Protein AF-A0AAE9Z933-F1 (afdb_monomer_lite)

Structure (mmCIF, N/CA/C/O backbone):
data_AF-A0AAE9Z933-F1
#
_entry.id   AF-A0AAE9Z933-F1
#
loop_
_atom_site.group_PDB
_atom_site.id
_atom_site.type_symbol
_atom_site.label_atom_id
_atom_site.label_alt_id
_atom_site.label_comp_id
_atom_site.label_asym_id
_atom_site.label_entity_id
_atom_site.label_seq_id
_atom_site.pdbx_PDB_ins_code
_atom_site.Cartn_x
_atom_site.Cartn_y
_atom_site.Cartn_z
_atom_site.occupancy
_atom_site.B_iso_or_equiv
_atom_site.auth_seq_id
_atom_site.auth_comp_id
_atom_site.auth_asym_id
_atom_site.auth_atom_id
_atom_site.pdbx_PDB_model_num
ATOM 1 N N . MET A 1 1 ? 47.530 -6.694 -23.175 1.00 42.03 1 MET A N 1
ATOM 2 C CA . MET A 1 1 ? 46.755 -5.453 -22.946 1.00 42.03 1 MET A CA 1
ATOM 3 C C . MET A 1 1 ? 45.291 -5.799 -22.643 1.00 42.03 1 MET A C 1
ATOM 5 O O . MET A 1 1 ? 44.503 -5.837 -23.574 1.00 42.03 1 MET A O 1
ATOM 9 N N . PRO A 1 2 ? 44.887 -6.073 -21.388 1.00 48.81 2 PRO A N 1
ATOM 10 C CA . PRO A 1 2 ? 43.485 -6.302 -21.043 1.00 48.81 2 PRO A CA 1
ATOM 11 C C . PRO A 1 2 ? 42.987 -5.170 -20.131 1.00 48.81 2 PRO A C 1
ATOM 13 O O . PRO A 1 2 ? 42.742 -5.378 -18.951 1.00 48.81 2 PRO A O 1
ATOM 16 N N . LYS A 1 3 ? 42.932 -3.929 -20.632 1.00 51.72 3 LYS A N 1
ATOM 17 C CA . LYS A 1 3 ? 42.481 -2.768 -19.828 1.00 51.72 3 LYS A CA 1
ATOM 18 C C . LYS A 1 3 ? 41.160 -2.161 -20.308 1.00 51.72 3 LYS A C 1
ATOM 20 O O . LYS A 1 3 ? 40.660 -1.238 -19.684 1.00 51.72 3 LYS A O 1
ATOM 25 N N . GLN A 1 4 ? 40.586 -2.696 -21.386 1.00 55.44 4 GLN A N 1
ATOM 26 C CA . GLN A 1 4 ? 39.385 -2.142 -22.023 1.00 55.44 4 GLN A CA 1
ATOM 27 C C . GLN A 1 4 ? 38.096 -2.928 -21.736 1.00 55.44 4 GLN A C 1
ATOM 29 O O . GLN A 1 4 ? 37.019 -2.446 -22.062 1.00 55.44 4 GLN A O 1
ATOM 34 N N . LEU A 1 5 ? 38.168 -4.093 -21.078 1.00 52.47 5 LEU A N 1
ATOM 35 C CA . LEU A 1 5 ? 36.973 -4.909 -20.822 1.00 52.47 5 LEU A CA 1
ATOM 36 C C . LEU A 1 5 ? 36.145 -4.437 -19.609 1.00 52.47 5 LEU A C 1
ATOM 38 O O . LEU A 1 5 ? 34.985 -4.809 -19.476 1.00 52.47 5 LEU A O 1
ATOM 42 N N . LEU A 1 6 ? 36.714 -3.597 -18.735 1.00 54.09 6 LEU A N 1
ATOM 43 C CA . LEU A 1 6 ? 36.041 -3.159 -17.503 1.00 54.09 6 LEU A CA 1
ATOM 44 C C . LEU A 1 6 ? 34.955 -2.089 -17.738 1.00 54.09 6 LEU A C 1
ATOM 46 O O . LEU A 1 6 ? 34.113 -1.865 -16.876 1.00 54.09 6 LEU A O 1
ATOM 50 N N . LEU A 1 7 ? 34.963 -1.427 -18.901 1.00 54.91 7 LEU A N 1
ATOM 51 C CA . LEU A 1 7 ? 34.079 -0.294 -19.210 1.00 54.91 7 LEU A CA 1
ATOM 52 C C . LEU A 1 7 ? 32.668 -0.700 -19.670 1.00 54.91 7 LEU A C 1
ATOM 54 O O . LEU A 1 7 ? 31.778 0.142 -19.701 1.00 54.91 7 LEU A O 1
ATOM 58 N N . LEU A 1 8 ? 32.439 -1.978 -19.986 1.00 55.47 8 LEU A N 1
ATOM 59 C CA . LEU A 1 8 ? 31.162 -2.467 -20.525 1.00 55.47 8 LEU A CA 1
ATOM 60 C C . LEU A 1 8 ? 30.168 -2.974 -19.464 1.00 55.47 8 LEU A C 1
ATOM 62 O O . LEU A 1 8 ? 29.013 -3.220 -19.793 1.00 55.47 8 LEU A O 1
ATOM 66 N N . ILE A 1 9 ? 30.578 -3.101 -18.197 1.00 55.62 9 ILE A N 1
ATOM 67 C CA . ILE A 1 9 ? 29.746 -3.697 -17.129 1.00 55.62 9 ILE A CA 1
ATOM 68 C C . ILE A 1 9 ? 29.019 -2.618 -16.297 1.00 55.62 9 ILE A C 1
ATOM 70 O O . ILE A 1 9 ? 28.029 -2.897 -15.624 1.00 55.62 9 ILE A O 1
ATOM 74 N N . LEU A 1 10 ? 29.451 -1.355 -16.385 1.00 55.03 10 LEU A N 1
ATOM 75 C CA . LEU A 1 10 ? 28.881 -0.254 -15.605 1.00 55.03 10 LEU A CA 1
ATOM 76 C C . LEU A 1 10 ? 27.420 0.127 -15.949 1.00 55.03 10 LEU A C 1
ATOM 78 O O . LEU A 1 10 ? 26.689 0.457 -15.014 1.00 55.03 10 LEU A O 1
ATOM 82 N N . PRO A 1 11 ? 26.930 0.070 -17.210 1.00 55.53 11 PRO A N 1
ATOM 83 C CA . PRO A 1 11 ? 25.563 0.512 -17.490 1.00 55.53 11 PRO A CA 1
ATOM 84 C C . PRO A 1 11 ? 24.495 -0.465 -16.975 1.00 55.53 11 PRO A C 1
ATOM 86 O O . PRO A 1 11 ? 23.394 -0.031 -16.657 1.00 55.53 11 PRO A O 1
ATOM 89 N N . ILE A 1 12 ? 24.802 -1.758 -16.817 1.00 55.91 12 ILE A N 1
ATOM 90 C CA . ILE A 1 12 ? 23.818 -2.781 -16.406 1.00 55.91 12 ILE A CA 1
ATOM 91 C C . ILE A 1 12 ? 23.404 -2.606 -14.932 1.00 55.91 12 ILE A C 1
ATOM 93 O O . ILE A 1 12 ? 22.251 -2.838 -14.571 1.00 55.91 12 ILE A O 1
ATOM 97 N N . LEU A 1 13 ? 24.311 -2.110 -14.086 1.00 54.19 13 LEU A N 1
ATOM 98 C CA . LEU A 1 13 ? 24.025 -1.847 -12.671 1.00 54.19 13 LEU A CA 1
ATOM 99 C C . LEU A 1 13 ? 23.100 -0.635 -12.461 1.00 54.19 13 LEU A C 1
ATOM 101 O O . LEU A 1 13 ? 22.409 -0.572 -11.449 1.00 54.19 13 LEU A O 1
ATOM 105 N N . LEU A 1 14 ? 23.024 0.296 -13.421 1.00 52.25 14 LEU A N 1
ATOM 106 C CA . LEU A 1 14 ? 22.193 1.504 -13.315 1.00 52.25 14 LEU A CA 1
ATOM 107 C C . LEU A 1 14 ? 20.736 1.288 -13.757 1.00 52.25 14 LEU A C 1
ATOM 109 O O . LEU A 1 14 ? 19.854 2.019 -13.310 1.00 52.25 14 LEU A O 1
ATOM 113 N N . PHE A 1 15 ? 20.452 0.269 -14.577 1.00 53.34 15 PHE A N 1
ATOM 114 C CA . PHE A 1 15 ? 19.074 -0.059 -14.979 1.00 53.34 15 PHE A CA 1
ATOM 115 C C . PHE A 1 15 ? 18.257 -0.720 -13.861 1.00 53.34 15 PHE A C 1
ATOM 117 O O . PHE A 1 15 ? 17.031 -0.676 -13.889 1.00 53.34 15 PHE A O 1
ATOM 124 N N . SER A 1 16 ? 18.914 -1.289 -12.845 1.00 50.22 16 SER A N 1
ATOM 125 C CA . SER A 1 16 ? 18.235 -2.065 -11.798 1.00 50.22 16 SER A CA 1
ATOM 126 C C . SER A 1 16 ? 17.501 -1.209 -10.753 1.00 50.22 16 SER A C 1
ATOM 128 O O . SER A 1 16 ? 16.649 -1.733 -10.041 1.00 50.22 16 SER A O 1
ATOM 130 N N . CYS A 1 17 ? 17.772 0.100 -10.677 1.00 57.50 17 CYS A N 1
ATOM 131 C CA . CYS A 1 17 ? 17.083 1.013 -9.752 1.00 57.50 17 CYS A CA 1
ATOM 132 C C . CYS A 1 17 ? 15.742 1.553 -10.279 1.00 57.50 17 CYS A C 1
ATOM 134 O O . CYS A 1 17 ? 15.032 2.226 -9.537 1.00 57.50 17 CYS A O 1
ATOM 136 N N . TYR A 1 18 ? 15.387 1.273 -11.537 1.00 57.66 18 TYR A N 1
ATOM 137 C CA . TYR A 1 18 ? 14.167 1.781 -12.181 1.00 57.66 18 TYR A CA 1
ATOM 138 C C . TYR A 1 18 ? 13.202 0.663 -12.582 1.00 57.66 18 TYR A C 1
ATOM 140 O O . TYR A 1 18 ? 12.426 0.808 -13.524 1.00 57.66 18 TYR A O 1
ATOM 148 N N . ASN A 1 19 ? 13.257 -0.473 -11.887 1.00 61.25 19 ASN A N 1
ATOM 149 C CA . ASN A 1 19 ? 12.330 -1.562 -12.149 1.00 61.25 19 ASN A CA 1
ATOM 150 C C . ASN A 1 19 ? 10.953 -1.232 -11.577 1.00 61.25 19 ASN A C 1
ATOM 152 O O . ASN A 1 19 ? 10.815 -0.962 -10.384 1.00 61.25 19 ASN A O 1
ATOM 156 N N . LYS A 1 20 ? 9.940 -1.314 -12.447 1.00 64.81 20 LYS A N 1
ATOM 157 C CA . LYS A 1 20 ? 8.543 -1.463 -12.044 1.00 64.81 20 LYS A CA 1
ATOM 158 C C . LYS A 1 20 ? 8.470 -2.597 -11.015 1.00 64.81 20 LYS A C 1
ATOM 160 O O . LYS A 1 20 ? 9.044 -3.669 -11.237 1.00 64.81 20 LYS A O 1
ATOM 165 N N . TRP A 1 21 ? 7.809 -2.371 -9.889 1.00 76.50 21 TRP A N 1
ATOM 166 C CA . TRP A 1 21 ? 7.500 -3.376 -8.883 1.00 76.50 21 TRP A CA 1
ATOM 167 C C . TRP A 1 21 ? 6.493 -4.353 -9.497 1.00 76.50 21 TRP A C 1
ATOM 169 O O . TRP A 1 21 ? 5.295 -4.285 -9.272 1.00 76.50 21 TRP A O 1
ATOM 179 N N . GLN A 1 22 ? 6.992 -5.308 -10.286 1.00 70.75 22 GLN A N 1
ATOM 180 C CA . GLN A 1 22 ? 6.177 -6.354 -10.924 1.00 70.75 22 GLN A CA 1
ATOM 181 C C . GLN A 1 22 ? 5.311 -7.135 -9.925 1.00 70.75 22 GLN A C 1
ATOM 183 O O . GLN A 1 22 ? 4.297 -7.717 -10.290 1.00 70.75 22 GLN A O 1
ATOM 188 N N . GLU A 1 23 ? 5.715 -7.148 -8.657 1.00 80.12 23 GLU A N 1
ATOM 189 C CA . GLU A 1 23 ? 5.018 -7.828 -7.574 1.00 80.12 23 GLU A CA 1
ATOM 190 C C . GLU A 1 23 ? 4.029 -6.921 -6.815 1.00 80.12 23 GLU A C 1
ATOM 192 O O . GLU A 1 23 ? 3.396 -7.391 -5.870 1.00 80.12 23 GLU A O 1
ATOM 197 N N . LEU A 1 24 ? 3.872 -5.652 -7.212 1.00 84.69 24 LEU A N 1
ATOM 198 C CA . LEU A 1 24 ? 2.931 -4.689 -6.629 1.00 84.69 24 LEU A CA 1
ATOM 199 C C . LEU A 1 24 ? 1.504 -5.224 -6.674 1.00 84.69 24 LEU A C 1
ATOM 201 O O . LEU A 1 24 ? 0.848 -5.310 -5.639 1.00 84.69 24 LEU A O 1
ATOM 205 N N . ASP A 1 25 ? 1.058 -5.665 -7.850 1.00 83.12 25 ASP A N 1
ATOM 206 C CA . ASP A 1 25 ? -0.287 -6.209 -8.043 1.00 83.12 25 ASP A CA 1
ATOM 207 C C . ASP A 1 25 ? -0.499 -7.484 -7.214 1.00 83.12 25 ASP A C 1
ATOM 209 O O . ASP A 1 25 ? -1.566 -7.701 -6.638 1.00 83.12 25 ASP A O 1
ATOM 213 N N . LEU A 1 26 ? 0.546 -8.309 -7.074 1.00 88.00 26 LEU A N 1
ATOM 214 C CA . LEU A 1 26 ? 0.520 -9.518 -6.244 1.00 88.00 26 LEU A CA 1
ATOM 215 C C . LEU A 1 26 ? 0.496 -9.206 -4.747 1.00 88.00 26 LEU A C 1
ATOM 217 O O . LEU A 1 26 ? -0.026 -9.995 -3.956 1.00 88.00 26 LEU A O 1
ATOM 221 N N . TYR A 1 27 ? 1.126 -8.115 -4.324 1.00 92.00 27 TYR A N 1
ATOM 222 C CA . TYR A 1 27 ? 1.069 -7.640 -2.950 1.00 92.00 27 TYR A CA 1
ATOM 223 C C . TYR A 1 27 ? -0.307 -7.045 -2.647 1.00 92.00 27 TYR A C 1
ATOM 225 O O . TYR A 1 27 ? -0.977 -7.497 -1.714 1.00 92.00 27 TYR A O 1
ATOM 233 N N . ALA A 1 28 ? -0.737 -6.076 -3.455 1.00 91.06 28 ALA A N 1
ATOM 234 C CA . ALA A 1 28 ? -1.964 -5.323 -3.258 1.00 91.06 28 ALA A CA 1
ATOM 235 C C . ALA A 1 28 ? -3.201 -6.224 -3.401 1.00 91.06 28 ALA A C 1
ATOM 237 O O . ALA A 1 28 ? -4.108 -6.158 -2.575 1.00 91.06 28 ALA A O 1
ATOM 238 N N . GLY A 1 29 ? -3.201 -7.150 -4.367 1.00 90.25 29 GLY A N 1
ATOM 239 C CA . GLY A 1 29 ? -4.291 -8.104 -4.593 1.00 90.25 29 GLY A CA 1
ATOM 240 C C . GLY A 1 29 ? -4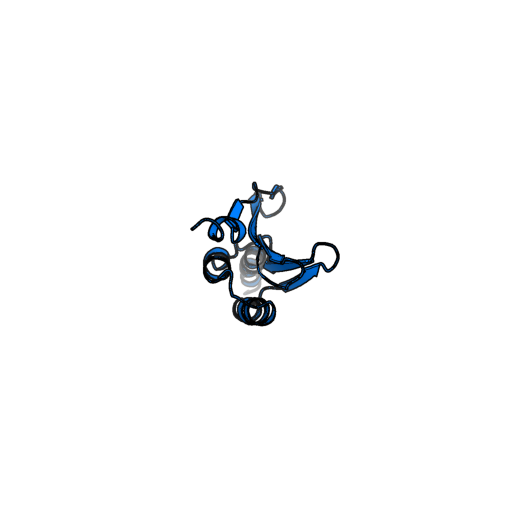.454 -9.168 -3.501 1.00 90.25 29 GLY A C 1
ATOM 241 O O . GLY A 1 29 ? -5.473 -9.851 -3.462 1.00 90.25 29 GLY A O 1
ATOM 242 N N . LYS A 1 30 ? -3.481 -9.316 -2.590 1.00 92.50 30 LYS A N 1
ATOM 243 C CA . LYS A 1 30 ? -3.591 -10.194 -1.408 1.00 92.50 30 LYS A CA 1
ATOM 244 C C . LYS A 1 30 ? -4.196 -9.495 -0.191 1.00 92.50 30 LYS A C 1
ATOM 246 O O . LYS A 1 30 ? -4.361 -10.149 0.838 1.00 92.50 30 LYS A O 1
ATOM 251 N N . ILE A 1 31 ? -4.454 -8.189 -0.264 1.00 94.38 31 ILE A N 1
ATOM 252 C CA . ILE A 1 31 ? -5.037 -7.431 0.843 1.00 94.38 31 ILE A CA 1
ATOM 253 C C . ILE A 1 31 ? -6.542 -7.695 0.886 1.00 94.38 31 ILE A C 1
ATOM 255 O O . ILE A 1 31 ? -7.245 -7.489 -0.100 1.00 94.38 31 ILE A O 1
ATOM 259 N N . SER A 1 32 ? -7.028 -8.143 2.041 1.00 94.00 32 SER A N 1
ATOM 260 C CA . SER A 1 32 ? -8.455 -8.311 2.341 1.00 94.00 32 SER A CA 1
ATOM 261 C C . SER A 1 32 ? -8.940 -7.214 3.287 1.00 94.00 32 SER A C 1
ATOM 263 O O . SER A 1 32 ? -8.161 -6.730 4.099 1.00 94.00 32 SER A O 1
ATOM 265 N N . CYS A 1 33 ? -10.232 -6.873 3.252 1.00 92.62 33 CYS A N 1
ATOM 266 C CA . CYS A 1 33 ? -10.853 -5.904 4.167 1.00 92.62 33 CYS A CA 1
ATOM 267 C C . CYS A 1 33 ? -10.689 -6.254 5.658 1.00 92.62 33 CYS A C 1
ATOM 269 O O . CYS A 1 33 ? -10.728 -5.365 6.511 1.00 92.62 33 CYS A O 1
ATOM 271 N N . ASP A 1 34 ? -10.491 -7.538 5.962 1.00 92.50 34 ASP A N 1
ATOM 272 C CA . ASP A 1 34 ? -10.292 -8.044 7.321 1.00 92.50 34 ASP A CA 1
ATOM 273 C C . ASP A 1 34 ? -8.821 -8.095 7.755 1.00 92.50 34 ASP A C 1
ATOM 275 O O . ASP A 1 34 ? -8.537 -8.400 8.918 1.00 92.50 34 ASP A O 1
ATOM 279 N N . ASP A 1 35 ? -7.880 -7.791 6.853 1.00 94.06 35 ASP A N 1
ATOM 280 C CA . ASP A 1 35 ? -6.458 -7.788 7.181 1.00 94.06 35 ASP A CA 1
ATOM 281 C C . ASP A 1 35 ? -6.158 -6.723 8.245 1.00 94.06 35 ASP A C 1
ATOM 283 O O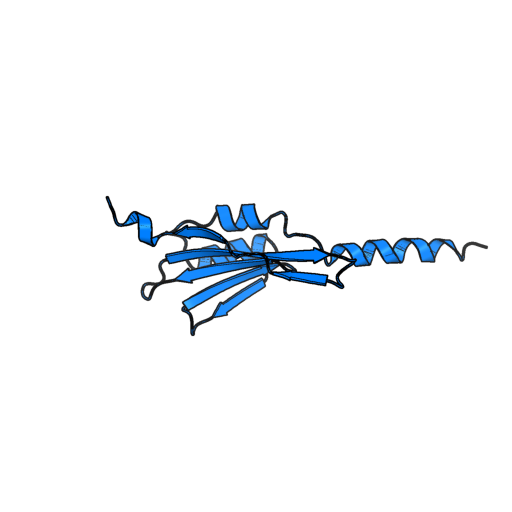 . ASP A 1 35 ? -6.602 -5.574 8.185 1.00 94.06 35 ASP A O 1
ATOM 287 N N . SER A 1 36 ? -5.345 -7.100 9.230 1.00 92.12 36 SER A N 1
ATOM 288 C CA . SER A 1 36 ? -4.843 -6.159 10.228 1.00 92.12 36 SER A CA 1
ATOM 289 C C . SER A 1 36 ? -3.640 -5.379 9.698 1.00 92.12 36 SER A C 1
ATOM 291 O O . SER A 1 36 ? -2.896 -5.858 8.835 1.00 92.12 36 SER A O 1
ATOM 293 N N . LYS A 1 37 ? -3.363 -4.211 10.297 1.00 91.62 37 LYS A N 1
ATOM 294 C CA . LYS A 1 37 ? -2.127 -3.448 10.037 1.00 91.62 37 LYS A CA 1
ATOM 295 C C . LYS A 1 37 ? -0.883 -4.338 10.138 1.00 91.62 37 LYS A C 1
ATOM 297 O O . LYS A 1 37 ? -0.042 -4.331 9.246 1.00 91.62 37 LYS A O 1
ATOM 302 N N . THR A 1 38 ? -0.794 -5.174 11.175 1.00 92.38 38 THR A N 1
ATOM 303 C CA . THR A 1 38 ? 0.326 -6.110 11.385 1.00 92.38 38 THR A CA 1
ATOM 304 C C . THR A 1 38 ? 0.506 -7.085 10.224 1.00 92.38 38 THR A C 1
ATOM 306 O O . THR A 1 38 ? 1.636 -7.352 9.813 1.00 92.38 38 THR A O 1
ATOM 309 N N . MET A 1 39 ? -0.590 -7.604 9.668 1.00 93.62 39 MET A N 1
ATOM 310 C CA . MET A 1 39 ? -0.541 -8.520 8.530 1.00 93.62 39 MET A CA 1
ATOM 311 C C . MET A 1 39 ? -0.034 -7.821 7.265 1.00 93.62 39 MET A C 1
ATOM 313 O O . MET A 1 39 ? 0.814 -8.371 6.562 1.00 93.62 39 MET A O 1
ATOM 317 N N . ILE A 1 40 ? -0.492 -6.592 7.021 1.00 94.12 40 ILE A N 1
ATOM 318 C CA . ILE A 1 40 ? -0.073 -5.751 5.891 1.00 94.12 40 ILE A CA 1
ATOM 319 C C . ILE A 1 40 ? 1.428 -5.463 5.951 1.00 94.12 40 ILE A C 1
ATOM 321 O O . ILE A 1 40 ? 2.120 -5.649 4.951 1.00 94.12 40 ILE A O 1
ATOM 325 N N . ILE A 1 41 ? 1.939 -5.084 7.126 1.00 92.12 41 ILE A N 1
ATOM 326 C CA . ILE A 1 41 ? 3.365 -4.803 7.360 1.00 92.12 41 ILE A CA 1
ATOM 327 C C . ILE A 1 41 ? 4.201 -6.066 7.159 1.00 92.12 41 ILE A C 1
ATOM 329 O O . ILE A 1 41 ? 5.202 -6.058 6.443 1.00 92.12 41 ILE A O 1
ATOM 333 N N . ARG A 1 42 ? 3.778 -7.185 7.760 1.00 94.50 42 ARG A N 1
ATOM 334 C CA . ARG A 1 42 ? 4.479 -8.466 7.624 1.00 94.50 42 ARG A CA 1
ATOM 335 C C . ARG A 1 42 ? 4.557 -8.902 6.163 1.00 94.50 42 ARG A C 1
ATOM 337 O O . ARG A 1 42 ? 5.583 -9.424 5.734 1.00 94.50 42 ARG A O 1
ATOM 344 N N . ARG A 1 43 ? 3.481 -8.689 5.405 1.00 93.75 43 ARG A N 1
ATOM 345 C CA . ARG A 1 43 ? 3.440 -8.982 3.973 1.00 93.75 43 ARG A CA 1
ATOM 346 C C . ARG A 1 43 ? 4.341 -8.021 3.192 1.00 93.75 43 ARG A C 1
ATOM 348 O O . ARG A 1 43 ? 5.077 -8.483 2.336 1.00 93.75 43 ARG A O 1
ATOM 355 N N . ALA A 1 44 ? 4.359 -6.727 3.509 1.00 93.50 44 ALA A N 1
ATOM 356 C CA . ALA A 1 44 ? 5.241 -5.756 2.850 1.00 93.50 44 ALA A CA 1
ATOM 357 C C . ALA A 1 44 ? 6.725 -6.147 2.976 1.00 93.50 44 ALA A C 1
ATOM 359 O O . ALA A 1 44 ? 7.459 -6.140 1.986 1.00 93.50 44 ALA A O 1
ATOM 360 N N . ALA A 1 45 ? 7.135 -6.617 4.159 1.00 92.25 45 ALA A N 1
ATOM 361 C CA . ALA A 1 45 ? 8.495 -7.095 4.399 1.00 92.25 45 ALA A CA 1
ATOM 362 C C . ALA A 1 45 ? 8.900 -8.263 3.478 1.00 92.25 45 ALA A C 1
ATOM 364 O O . ALA A 1 45 ? 10.038 -8.298 3.012 1.00 92.25 45 ALA A O 1
ATOM 365 N N . SER A 1 46 ? 7.987 -9.191 3.145 1.00 91.19 46 SER A N 1
ATOM 366 C CA . SER A 1 46 ? 8.306 -10.292 2.215 1.00 91.19 46 SER A CA 1
ATOM 367 C C . SER A 1 46 ? 8.559 -9.824 0.782 1.00 91.19 46 SER A C 1
ATOM 369 O O . SER A 1 46 ? 9.228 -10.523 0.030 1.00 91.19 46 SER A O 1
ATOM 371 N N . TYR A 1 47 ? 8.055 -8.643 0.420 1.00 89.19 47 TYR A N 1
ATOM 372 C CA . TYR A 1 47 ? 8.301 -8.012 -0.877 1.00 89.19 47 TYR A CA 1
ATOM 373 C C . TYR A 1 47 ? 9.461 -7.010 -0.837 1.00 89.19 47 TYR A C 1
ATOM 375 O O . TYR A 1 47 ? 9.727 -6.372 -1.854 1.00 89.19 47 TYR A O 1
ATOM 383 N N . GLN A 1 48 ? 10.175 -6.875 0.292 1.00 89.75 48 GLN A N 1
ATOM 384 C CA . GLN A 1 48 ? 11.230 -5.866 0.482 1.00 89.75 48 GLN A CA 1
ATOM 385 C C . GLN A 1 48 ? 10.719 -4.447 0.171 1.00 89.75 48 GLN A C 1
ATOM 387 O O . GLN A 1 48 ? 11.391 -3.674 -0.510 1.00 89.75 48 GLN A O 1
ATOM 392 N N . ALA A 1 49 ? 9.484 -4.158 0.587 1.00 91.31 49 ALA A N 1
ATOM 393 C CA . ALA A 1 49 ? 8.853 -2.855 0.432 1.00 91.31 49 ALA A CA 1
ATOM 394 C C . ALA A 1 49 ? 9.005 -2.033 1.718 1.00 91.31 49 ALA A C 1
ATOM 396 O O . ALA A 1 49 ? 8.967 -2.579 2.826 1.00 91.31 49 ALA A O 1
ATOM 397 N N . ASP A 1 50 ? 9.142 -0.724 1.556 1.00 92.94 50 ASP A N 1
ATOM 398 C CA . ASP A 1 50 ? 9.158 0.240 2.645 1.00 92.94 50 ASP A CA 1
ATOM 399 C C . ASP A 1 50 ? 7.736 0.470 3.159 1.00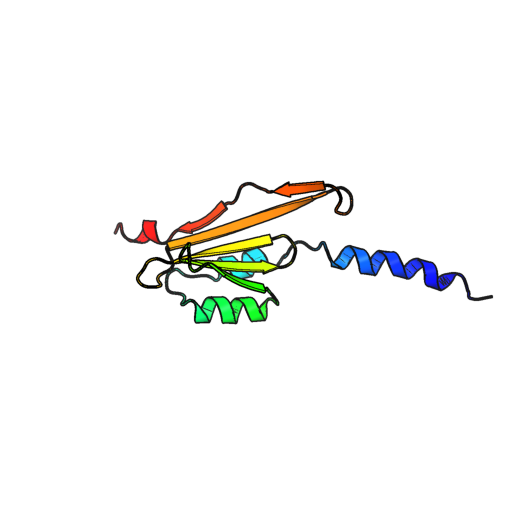 92.94 50 ASP A C 1
ATOM 401 O O . ASP A 1 50 ? 6.767 0.405 2.401 1.00 92.94 50 ASP A O 1
ATOM 405 N N . VAL A 1 51 ? 7.603 0.736 4.460 1.00 94.81 51 VAL A N 1
ATOM 406 C CA . VAL A 1 51 ? 6.308 0.977 5.105 1.00 94.81 51 VAL A CA 1
ATOM 407 C C . VAL A 1 51 ? 6.355 2.283 5.885 1.00 94.81 51 VAL A C 1
ATOM 409 O O . VAL A 1 51 ? 7.220 2.470 6.740 1.00 94.81 51 VAL A O 1
ATOM 412 N N . LEU A 1 52 ? 5.388 3.160 5.629 1.00 94.94 52 LEU A N 1
ATOM 413 C CA . LEU A 1 52 ? 5.190 4.421 6.334 1.00 94.94 52 LEU A CA 1
ATOM 414 C C . LEU A 1 52 ? 3.776 4.473 6.918 1.00 94.94 52 LEU A C 1
ATOM 416 O O . LEU A 1 52 ? 2.799 4.172 6.233 1.00 94.94 52 LEU A O 1
ATOM 420 N N . PHE A 1 53 ? 3.671 4.892 8.175 1.00 92.44 53 PHE A N 1
ATOM 421 C CA . PHE A 1 53 ? 2.395 5.208 8.807 1.00 92.44 53 PHE A CA 1
ATOM 422 C C . PHE A 1 53 ? 2.159 6.705 8.728 1.00 92.44 53 PHE A C 1
ATOM 424 O O . PHE A 1 53 ? 3.015 7.495 9.125 1.00 92.44 53 PHE A O 1
ATOM 431 N N . ASP A 1 54 ? 0.992 7.080 8.227 1.00 88.75 54 ASP A N 1
ATOM 432 C CA . ASP A 1 54 ? 0.504 8.445 8.291 1.00 88.75 54 ASP A CA 1
ATOM 433 C C . ASP A 1 54 ? -0.650 8.496 9.293 1.00 88.75 54 ASP A C 1
ATOM 435 O O . ASP A 1 54 ? -1.808 8.216 8.969 1.00 88.75 54 ASP A O 1
ATOM 439 N N . ASP A 1 55 ? -0.306 8.837 10.534 1.00 83.94 55 ASP A N 1
ATOM 440 C CA . ASP A 1 55 ? -1.259 8.950 11.639 1.00 83.94 55 ASP A CA 1
ATOM 441 C C . ASP A 1 55 ? -2.272 10.085 11.424 1.00 83.94 55 ASP A C 1
ATOM 443 O O . ASP A 1 55 ? -3.379 10.027 11.962 1.00 83.94 55 ASP A O 1
ATOM 447 N N . ALA A 1 56 ? -1.934 11.102 10.620 1.00 84.19 56 ALA A N 1
ATOM 448 C CA . ALA A 1 56 ? -2.835 12.217 10.341 1.00 84.19 56 ALA A CA 1
ATOM 449 C C . ALA A 1 56 ? -3.988 11.791 9.425 1.00 84.19 56 ALA A C 1
ATOM 451 O O . ALA A 1 56 ? -5.124 12.235 9.608 1.00 84.19 56 ALA A O 1
ATOM 452 N N . THR A 1 57 ? -3.709 10.917 8.455 1.00 84.12 57 THR A N 1
ATOM 453 C CA . THR A 1 57 ? -4.722 10.377 7.534 1.00 84.12 57 THR A CA 1
ATOM 454 C C . THR A 1 57 ? -5.241 8.998 7.939 1.00 84.12 57 THR A C 1
ATOM 456 O O . THR A 1 57 ? -6.203 8.513 7.344 1.00 84.12 57 THR A O 1
ATOM 459 N N . GLY A 1 58 ? -4.641 8.364 8.951 1.00 88.50 58 GLY A N 1
ATOM 460 C CA . GLY A 1 58 ? -4.975 7.004 9.367 1.00 88.50 58 GLY A CA 1
ATOM 461 C C . GLY A 1 58 ? -4.657 5.976 8.282 1.00 88.50 58 GLY A C 1
ATOM 462 O O . GLY A 1 58 ? -5.428 5.036 8.079 1.00 88.50 58 GLY A O 1
ATOM 463 N N . SER A 1 59 ? -3.558 6.165 7.549 1.00 93.88 59 SER A N 1
ATOM 464 C CA . SER A 1 59 ? -3.186 5.313 6.419 1.00 93.88 59 SER A CA 1
ATOM 465 C C . SER A 1 59 ? -1.829 4.636 6.599 1.00 93.88 59 SER A C 1
ATOM 467 O O . SER A 1 59 ? -0.949 5.106 7.320 1.00 93.88 59 SER A O 1
ATOM 469 N N . VAL A 1 60 ? -1.676 3.488 5.943 1.00 95.56 60 VAL A N 1
ATOM 470 C CA . VAL A 1 60 ? -0.403 2.788 5.773 1.00 95.56 60 VAL A CA 1
ATOM 471 C C . VAL A 1 60 ? -0.016 2.907 4.312 1.00 95.56 60 VAL A C 1
ATOM 473 O O . VAL A 1 60 ? -0.773 2.498 3.432 1.00 95.56 60 VAL A O 1
ATOM 476 N N . GLN A 1 61 ? 1.165 3.449 4.059 1.00 95.06 61 GLN A N 1
ATOM 477 C CA . GLN A 1 61 ? 1.754 3.511 2.732 1.00 95.06 61 GLN A CA 1
ATOM 478 C C . GLN A 1 61 ? 2.816 2.427 2.626 1.00 95.06 61 GLN A C 1
ATOM 480 O O . GLN A 1 61 ? 3.681 2.317 3.493 1.00 95.06 61 GLN A O 1
ATOM 485 N N . VAL A 1 62 ? 2.735 1.624 1.574 1.00 95.06 62 VAL A N 1
ATOM 486 C CA . VAL A 1 62 ? 3.714 0.588 1.261 1.00 95.06 62 VAL A CA 1
ATOM 487 C C . VAL A 1 62 ? 4.292 0.876 -0.106 1.00 95.06 62 VAL A C 1
ATOM 489 O O . VAL A 1 62 ? 3.563 0.848 -1.095 1.00 95.06 62 VAL A O 1
ATOM 492 N N . SER A 1 63 ? 5.582 1.176 -0.167 1.00 91.81 63 SER A N 1
ATOM 493 C CA . SER A 1 63 ? 6.243 1.625 -1.389 1.00 91.81 63 SER A CA 1
ATOM 494 C C . SER A 1 63 ? 7.447 0.765 -1.740 1.00 91.81 63 SER A C 1
ATOM 496 O O . SER A 1 63 ? 8.134 0.218 -0.879 1.00 91.81 63 SER A O 1
ATOM 498 N N . LYS A 1 64 ? 7.716 0.637 -3.038 1.00 88.44 64 LYS A N 1
ATOM 499 C CA . LYS A 1 64 ? 8.942 0.022 -3.550 1.00 88.44 64 LYS A CA 1
ATOM 500 C C . LYS A 1 64 ? 9.324 0.702 -4.854 1.00 88.44 64 LYS A C 1
ATOM 502 O O . LYS A 1 64 ? 8.575 0.678 -5.828 1.00 88.44 64 LYS A O 1
ATOM 507 N N . GLY A 1 65 ? 10.498 1.329 -4.874 1.00 83.31 65 GLY A N 1
ATOM 508 C CA . GLY A 1 65 ? 10.927 2.126 -6.020 1.00 83.31 65 GLY A CA 1
ATOM 509 C C . GLY A 1 65 ? 10.025 3.345 -6.226 1.00 83.31 65 GLY A C 1
ATOM 510 O O . GLY A 1 65 ? 10.031 4.262 -5.410 1.00 83.31 65 GLY A O 1
ATOM 511 N N . VAL A 1 66 ? 9.281 3.371 -7.333 1.00 81.88 66 VAL A N 1
ATOM 512 C CA . VAL A 1 66 ? 8.439 4.515 -7.739 1.00 81.88 66 VAL A CA 1
ATOM 513 C C . VAL A 1 66 ? 6.939 4.267 -7.565 1.00 81.88 66 VAL A C 1
ATOM 515 O O . VAL A 1 66 ? 6.135 5.119 -7.936 1.00 81.88 66 VAL A O 1
ATOM 518 N N . GLU A 1 67 ? 6.559 3.113 -7.024 1.00 87.25 67 GLU A N 1
ATOM 519 C CA . GLU A 1 67 ? 5.164 2.703 -6.872 1.00 87.25 67 GLU A CA 1
ATOM 520 C C . GLU A 1 67 ? 4.792 2.578 -5.396 1.00 87.25 67 GLU A C 1
ATOM 522 O O . GLU A 1 67 ? 5.611 2.165 -4.567 1.00 87.25 67 GLU A O 1
ATOM 527 N N . THR A 1 68 ? 3.543 2.926 -5.081 1.00 92.12 6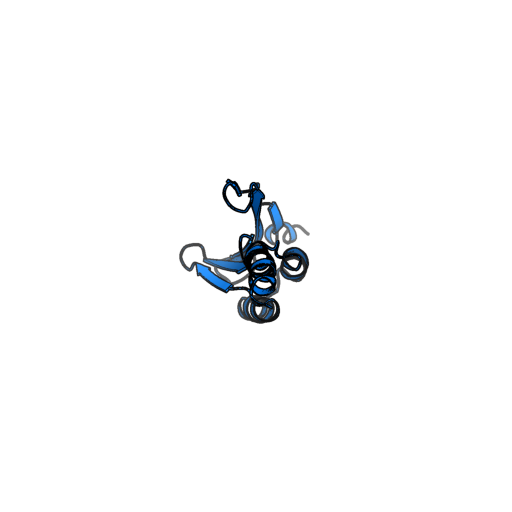8 THR A N 1
ATOM 528 C CA . THR A 1 68 ? 3.036 2.988 -3.707 1.00 92.12 68 THR A CA 1
ATOM 529 C C . THR A 1 68 ? 1.618 2.435 -3.621 1.00 92.12 68 THR A C 1
ATOM 531 O O . THR A 1 68 ? 0.727 2.849 -4.359 1.00 92.12 68 THR A O 1
ATOM 534 N N . VAL A 1 69 ? 1.377 1.552 -2.657 1.00 94.75 69 VAL A N 1
ATOM 535 C CA . VAL A 1 69 ? 0.041 1.158 -2.200 1.00 94.75 69 VAL A CA 1
ATOM 536 C C . VAL A 1 69 ? -0.314 1.977 -0.974 1.00 94.75 69 VAL A C 1
ATOM 538 O O . VAL A 1 69 ? 0.434 1.996 -0.001 1.00 94.75 69 VAL A O 1
ATOM 541 N N . VAL A 1 70 ? -1.476 2.616 -0.987 1.00 95.19 70 VAL A N 1
ATOM 542 C CA . VAL A 1 70 ? -2.026 3.320 0.172 1.00 95.19 70 VAL A CA 1
ATOM 543 C C . VAL A 1 70 ? -3.224 2.539 0.689 1.00 95.19 70 VAL A C 1
ATOM 545 O O . VAL A 1 70 ? -4.235 2.403 -0.005 1.00 95.19 70 VAL A O 1
ATOM 548 N N . ILE A 1 71 ? -3.109 2.037 1.915 1.00 95.94 71 ILE A N 1
ATOM 549 C CA . ILE A 1 71 ? -4.185 1.380 2.651 1.00 95.94 71 ILE A CA 1
ATOM 550 C C . ILE A 1 71 ? -4.752 2.368 3.665 1.00 95.94 71 ILE A C 1
ATOM 552 O O . ILE A 1 71 ? -4.042 2.829 4.556 1.00 95.94 71 ILE A O 1
ATOM 556 N N . GLN A 1 72 ? -6.034 2.683 3.547 1.00 95.06 72 GLN A N 1
ATOM 557 C CA . GLN A 1 72 ? -6.743 3.566 4.468 1.00 95.06 72 GLN A CA 1
ATOM 558 C C . GLN A 1 72 ? -7.479 2.753 5.524 1.00 95.06 72 GLN A C 1
ATOM 560 O O . GLN A 1 72 ? -8.079 1.722 5.209 1.00 95.06 72 GLN A O 1
ATOM 565 N N . PHE A 1 73 ? -7.461 3.241 6.761 1.00 93.19 73 PHE A N 1
ATOM 566 C CA . PHE A 1 73 ? -8.166 2.635 7.882 1.00 93.19 73 PHE A CA 1
ATOM 567 C C . PHE A 1 73 ? -9.200 3.603 8.450 1.00 93.19 73 PHE A C 1
ATOM 569 O O . PHE A 1 73 ? -9.023 4.821 8.440 1.00 93.19 73 PHE A O 1
ATOM 576 N N . ASN A 1 74 ? -10.290 3.058 8.982 1.00 91.44 74 ASN A N 1
ATOM 577 C CA . ASN A 1 74 ? -11.212 3.821 9.811 1.00 91.44 74 ASN A CA 1
ATOM 578 C C . ASN A 1 74 ? -10.708 3.916 11.263 1.00 91.44 74 ASN A C 1
ATOM 580 O O . ASN A 1 74 ? -9.674 3.367 11.638 1.00 91.44 74 ASN A O 1
ATOM 584 N N . LYS A 1 75 ? -11.494 4.585 12.114 1.00 89.19 75 LYS A N 1
ATOM 585 C CA . LYS A 1 75 ? -11.187 4.766 13.543 1.00 89.19 75 LYS A CA 1
ATOM 586 C C . LYS A 1 75 ? -11.187 3.465 14.359 1.00 89.19 75 LYS A C 1
ATOM 588 O O . LYS A 1 75 ? -10.746 3.479 15.500 1.00 89.19 75 LYS A O 1
ATOM 593 N N . GLN A 1 76 ? -11.715 2.372 13.810 1.00 90.44 76 GLN A N 1
ATOM 594 C CA . GLN A 1 76 ? -11.730 1.037 14.413 1.00 90.44 76 GLN A CA 1
ATOM 595 C C . GLN A 1 76 ? -10.624 0.134 13.840 1.00 90.44 76 GLN A C 1
ATOM 597 O O . GLN A 1 76 ? -10.705 -1.086 13.975 1.00 90.44 76 GLN A O 1
ATOM 602 N N . ASP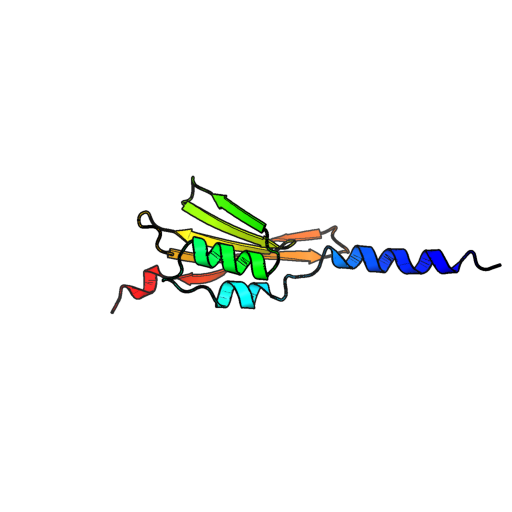 A 1 77 ? -9.624 0.714 13.167 1.00 89.44 77 ASP A N 1
ATOM 603 C CA . ASP A 1 77 ? -8.522 0.003 12.513 1.00 89.44 77 ASP A CA 1
ATOM 604 C C . ASP A 1 77 ? -8.970 -1.032 11.466 1.00 89.44 77 ASP A C 1
ATOM 606 O O . ASP A 1 77 ? -8.274 -2.014 11.199 1.00 89.44 77 ASP A O 1
ATOM 610 N N . LYS A 1 78 ? -10.124 -0.806 10.830 1.00 91.81 78 LYS A N 1
ATOM 611 C CA . LYS A 1 78 ? -10.593 -1.596 9.686 1.00 91.81 78 LYS A CA 1
ATOM 612 C C . LYS A 1 78 ? -10.236 -0.912 8.382 1.00 91.81 78 LYS A C 1
ATOM 614 O O . LYS A 1 78 ? -10.384 0.304 8.270 1.00 91.81 78 LYS A O 1
ATOM 619 N N . ILE A 1 79 ? -9.811 -1.700 7.399 1.00 93.88 79 ILE A N 1
ATOM 620 C CA . ILE A 1 79 ? -9.493 -1.188 6.070 1.00 93.88 79 ILE A CA 1
ATOM 621 C C . ILE A 1 79 ? -10.766 -0.641 5.432 1.00 93.88 79 ILE A C 1
ATOM 623 O O . ILE A 1 79 ? -11.796 -1.310 5.393 1.00 93.88 79 ILE A O 1
ATOM 627 N N . THR A 1 80 ? -10.687 0.577 4.917 1.00 93.88 80 THR A N 1
ATOM 628 C CA . THR A 1 80 ? -11.761 1.217 4.154 1.00 93.88 80 THR A CA 1
ATOM 629 C C . THR A 1 80 ? -11.482 1.150 2.662 1.00 93.88 80 THR A C 1
ATOM 631 O O . THR A 1 80 ? -12.396 0.903 1.873 1.00 93.88 80 THR A O 1
ATOM 634 N N . GLN A 1 81 ? -10.220 1.333 2.276 1.00 94.56 81 GLN A N 1
ATOM 635 C CA . GLN A 1 81 ? -9.808 1.424 0.884 1.00 94.56 81 GLN A CA 1
ATOM 636 C C . GLN A 1 81 ? -8.351 0.995 0.700 1.00 94.56 81 GLN A C 1
ATOM 638 O O . GLN A 1 81 ? -7.498 1.274 1.542 1.00 94.56 81 GLN A O 1
ATOM 643 N N . VAL A 1 82 ? -8.060 0.381 -0.445 1.00 95.00 82 VAL A N 1
ATOM 644 C CA . VAL A 1 82 ? -6.704 0.132 -0.944 1.00 95.00 82 VAL A CA 1
ATOM 645 C C . VAL A 1 82 ? -6.580 0.808 -2.301 1.00 95.00 82 VAL A C 1
ATOM 647 O O . VAL A 1 82 ? -7.358 0.523 -3.213 1.00 95.00 82 VAL A O 1
ATOM 650 N N . SER A 1 83 ? -5.617 1.716 -2.430 1.00 94.12 83 SER A N 1
ATOM 651 C CA . SER A 1 83 ? -5.353 2.458 -3.668 1.00 94.12 83 SER A CA 1
ATOM 652 C C . SER A 1 83 ? -3.925 2.228 -4.123 1.00 94.12 83 SER A C 1
ATOM 654 O O . SER A 1 83 ? -3.022 2.152 -3.291 1.00 94.12 83 SER A O 1
ATOM 656 N N . VAL A 1 84 ? -3.719 2.158 -5.430 1.00 92.75 84 VAL A N 1
ATOM 657 C CA . VAL A 1 84 ? -2.400 1.970 -6.029 1.00 92.75 84 VAL A CA 1
ATOM 658 C C . VAL A 1 84 ? -2.013 3.230 -6.794 1.00 92.75 84 VAL A C 1
ATOM 660 O O . VAL A 1 84 ? -2.806 3.792 -7.553 1.00 92.75 84 VAL A O 1
ATOM 663 N N . PHE A 1 85 ? -0.790 3.685 -6.550 1.00 90.38 85 PHE A N 1
ATOM 664 C CA . PHE A 1 85 ? -0.168 4.839 -7.175 1.00 90.38 85 PHE A CA 1
ATOM 665 C C . PHE A 1 85 ? 1.029 4.353 -7.979 1.00 90.38 85 PHE A C 1
ATOM 667 O O . PHE A 1 85 ? 2.014 3.872 -7.416 1.00 90.38 85 PHE A O 1
ATOM 674 N N . GLU A 1 86 ? 0.941 4.510 -9.294 1.00 87.69 86 GLU A N 1
ATOM 675 C CA . GLU A 1 86 ? 2.019 4.178 -10.216 1.00 87.69 86 GLU A CA 1
ATOM 676 C C . GLU A 1 86 ? 2.633 5.454 -10.793 1.00 87.69 86 GLU A C 1
ATOM 678 O O . GLU A 1 86 ? 1.948 6.451 -11.052 1.00 87.69 86 GLU A O 1
ATOM 683 N N . ILE A 1 87 ? 3.943 5.421 -11.011 1.00 82.62 87 ILE A N 1
ATOM 684 C CA . ILE A 1 87 ? 4.669 6.472 -11.716 1.00 82.62 87 ILE A CA 1
ATOM 685 C C . ILE A 1 87 ? 5.294 5.847 -12.954 1.00 82.62 87 ILE A C 1
ATOM 687 O O . ILE A 1 87 ? 6.097 4.920 -12.870 1.00 82.62 87 ILE A O 1
ATOM 691 N N . GLU A 1 88 ? 4.956 6.396 -14.113 1.00 82.06 88 GLU A N 1
ATOM 692 C CA . GLU A 1 88 ? 5.609 6.061 -15.365 1.00 82.06 88 GLU A CA 1
ATOM 693 C C . GLU A 1 88 ? 6.919 6.848 -15.475 1.00 82.06 88 GLU A C 1
ATOM 695 O O . GLU A 1 88 ? 6.944 8.082 -15.398 1.00 82.06 88 GLU A O 1
ATOM 700 N N . VAL A 1 89 ? 8.023 6.126 -15.651 1.00 74.94 89 VAL A N 1
ATOM 701 C CA . VAL A 1 89 ? 9.357 6.701 -15.819 1.00 74.94 89 VAL A CA 1
ATOM 702 C C . VAL A 1 89 ? 9.790 6.525 -17.272 1.00 74.94 89 VAL A C 1
ATOM 704 O O . VAL A 1 89 ? 9.906 5.407 -17.763 1.00 74.94 89 VAL A O 1
ATOM 707 N N . THR A 1 90 ? 10.051 7.631 -17.965 1.00 77.31 90 THR A N 1
ATOM 708 C CA . THR A 1 90 ? 10.505 7.657 -19.364 1.00 77.31 90 THR A CA 1
ATOM 709 C C . THR A 1 90 ? 11.856 8.370 -19.488 1.00 77.31 90 THR A C 1
ATOM 711 O O . THR A 1 90 ? 12.348 8.973 -18.530 1.00 77.31 90 THR A O 1
ATOM 714 N N . PHE A 1 91 ? 12.503 8.260 -20.658 1.00 80.69 91 PHE A N 1
ATOM 715 C CA . PHE A 1 91 ? 13.810 8.880 -20.946 1.00 80.69 91 PHE A CA 1
ATOM 716 C C . PHE A 1 91 ? 14.885 8.593 -19.881 1.00 80.69 91 PHE A C 1
ATOM 718 O O . PHE A 1 91 ? 15.455 9.512 -19.296 1.00 80.69 91 PHE A O 1
ATOM 725 N N . PHE A 1 92 ? 15.158 7.314 -19.600 1.00 69.62 92 PHE A N 1
ATOM 726 C CA . PHE A 1 92 ? 16.206 6.899 -18.651 1.00 69.62 92 PHE A CA 1
ATOM 727 C C . PHE A 1 92 ? 16.096 7.534 -17.246 1.00 69.62 92 PHE A C 1
ATOM 729 O O . PHE A 1 92 ? 17.109 7.761 -16.589 1.00 69.62 92 PHE A O 1
ATOM 736 N N . GLY A 1 93 ? 14.883 7.840 -16.773 1.00 69.94 93 GLY A N 1
ATOM 737 C CA . GLY A 1 93 ? 14.684 8.422 -15.439 1.00 69.94 93 GLY A CA 1
ATOM 738 C C . GLY A 1 93 ? 14.490 9.934 -15.409 1.00 69.94 93 GLY A C 1
ATOM 739 O O . GLY A 1 93 ? 14.122 10.462 -14.358 1.00 69.94 93 GLY A O 1
ATOM 740 N N . LEU A 1 94 ? 14.703 10.624 -16.535 1.00 77.25 94 LEU A N 1
ATOM 741 C CA . LEU A 1 94 ? 14.611 12.086 -16.622 1.00 77.25 94 LEU A CA 1
ATOM 742 C C . LEU A 1 94 ? 13.171 12.591 -16.566 1.00 77.25 94 LEU A C 1
ATOM 744 O O . LEU A 1 94 ? 12.912 13.669 -16.035 1.00 77.25 94 LEU A O 1
ATOM 748 N N . HIS A 1 95 ? 12.233 11.811 -17.097 1.00 78.62 95 HIS A N 1
ATOM 749 C CA . HIS A 1 95 ? 10.828 12.175 -17.130 1.00 78.62 95 HIS A CA 1
ATOM 750 C C . HIS A 1 95 ? 10.026 11.228 -16.246 1.00 78.62 95 HIS A C 1
ATOM 752 O O . HIS A 1 95 ? 10.076 10.010 -16.402 1.00 78.62 95 HIS A O 1
ATOM 758 N N . ARG A 1 96 ? 9.279 11.806 -15.305 1.00 79.75 96 ARG A N 1
ATOM 759 C CA . ARG A 1 96 ? 8.391 11.082 -14.395 1.00 79.75 96 ARG A CA 1
ATOM 760 C C . ARG A 1 96 ? 6.980 11.607 -14.569 1.0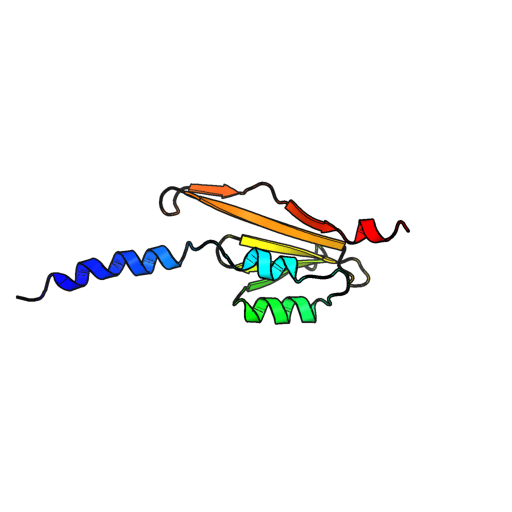0 79.75 96 ARG A C 1
ATOM 762 O O . ARG A 1 96 ? 6.761 12.816 -14.500 1.00 79.75 96 ARG A O 1
ATOM 769 N N . ARG A 1 97 ? 6.032 10.704 -14.780 1.00 83.50 97 ARG A N 1
ATOM 770 C CA . ARG A 1 97 ? 4.612 11.017 -14.886 1.00 83.50 97 ARG A CA 1
ATOM 771 C C . ARG A 1 97 ? 3.859 10.211 -13.844 1.00 83.50 97 ARG A C 1
ATOM 773 O O . ARG A 1 97 ? 3.848 8.988 -13.895 1.00 83.50 97 ARG A O 1
ATOM 780 N N . GLN A 1 98 ? 3.211 10.903 -12.915 1.00 82.44 98 GLN A N 1
ATOM 781 C CA . GLN A 1 98 ? 2.277 10.255 -12.006 1.00 82.44 98 GLN A CA 1
ATOM 782 C C . GLN A 1 98 ? 1.058 9.790 -12.806 1.00 82.44 98 GLN A C 1
ATOM 784 O O . GLN A 1 98 ? 0.424 10.589 -13.504 1.00 82.44 98 GLN A O 1
ATOM 789 N N . LEU A 1 99 ? 0.763 8.495 -12.739 1.00 84.38 99 LEU A N 1
ATOM 790 C CA . LEU A 1 99 ? -0.448 7.939 -13.321 1.00 84.38 99 LEU A CA 1
ATOM 791 C C . LEU A 1 99 ? -1.634 8.224 -12.401 1.00 84.38 99 LEU A C 1
ATOM 793 O O . LEU A 1 99 ? -1.479 8.491 -11.206 1.00 84.38 99 LEU A O 1
ATOM 797 N N . THR A 1 100 ? -2.836 8.203 -12.973 1.00 86.25 100 THR A N 1
ATOM 798 C CA . THR A 1 100 ? -4.058 8.348 -12.185 1.00 86.25 100 THR A CA 1
ATOM 799 C C . THR A 1 100 ? -4.128 7.195 -11.182 1.00 86.25 100 THR A C 1
ATOM 801 O O . THR A 1 100 ? -4.095 6.040 -11.609 1.00 86.25 100 THR A O 1
ATOM 804 N N . PRO A 1 101 ? -4.222 7.481 -9.872 1.00 87.69 101 PRO A N 1
ATOM 805 C CA . PRO A 1 101 ? -4.368 6.435 -8.875 1.00 87.69 101 PRO A CA 1
ATOM 806 C C . PRO A 1 101 ? -5.658 5.664 -9.128 1.00 87.69 101 PRO A C 1
ATOM 808 O O . PRO A 1 101 ? -6.680 6.264 -9.472 1.00 87.69 101 PRO A O 1
ATOM 811 N N . TYR A 1 102 ? -5.631 4.355 -8.916 1.00 90.38 102 TYR A N 1
ATOM 812 C CA . TYR A 1 102 ? -6.830 3.531 -9.006 1.00 90.38 102 TYR A CA 1
ATOM 813 C C . TYR A 1 102 ? -7.115 2.837 -7.679 1.00 90.38 102 TYR A C 1
ATOM 815 O O . TYR A 1 102 ? -6.220 2.551 -6.880 1.00 90.38 102 TYR A O 1
ATOM 823 N N . ILE A 1 103 ? -8.400 2.599 -7.433 1.00 91.94 103 ILE A N 1
ATOM 824 C CA . ILE A 1 103 ? -8.876 1.902 -6.241 1.00 91.94 103 ILE A CA 1
ATOM 825 C C . ILE A 1 103 ? -8.895 0.415 -6.566 1.00 91.94 103 ILE A C 1
ATOM 827 O O . ILE A 1 103 ? -9.657 -0.017 -7.428 1.00 91.94 103 ILE A O 1
ATOM 831 N N . LEU A 1 104 ? -8.062 -0.358 -5.874 1.00 91.44 104 LEU A N 1
ATOM 832 C CA . LEU A 1 104 ? -8.013 -1.808 -6.033 1.00 91.44 104 LEU A CA 1
ATOM 833 C C . LEU A 1 104 ? -9.091 -2.497 -5.190 1.00 91.44 104 LEU A C 1
ATOM 835 O O . LEU A 1 104 ? -9.712 -3.459 -5.633 1.00 91.44 104 LEU A O 1
ATOM 839 N N . LEU A 1 105 ? -9.321 -1.993 -3.976 1.00 91.50 105 LEU A N 1
ATOM 840 C CA . LEU A 1 105 ? -10.296 -2.543 -3.042 1.00 91.50 105 LEU A CA 1
ATOM 841 C C . LEU A 1 105 ? -11.044 -1.413 -2.338 1.00 91.50 105 LEU A C 1
ATOM 843 O O . LEU A 1 105 ? -10.434 -0.467 -1.839 1.00 91.50 105 LEU A O 1
ATOM 847 N N . ASN A 1 106 ? -12.367 -1.541 -2.266 1.00 93.00 106 ASN A N 1
ATOM 848 C CA . ASN A 1 106 ? -13.234 -0.652 -1.503 1.00 93.00 106 ASN A CA 1
ATOM 849 C C . ASN A 1 106 ? -14.096 -1.480 -0.542 1.00 93.00 106 ASN A C 1
ATOM 851 O O . ASN A 1 106 ? -15.022 -2.174 -0.958 1.00 93.00 106 ASN A O 1
ATOM 855 N N . CYS A 1 107 ? -13.794 -1.376 0.748 1.00 88.81 107 CYS A N 1
ATOM 856 C CA . CYS A 1 107 ? -14.439 -2.130 1.822 1.00 88.81 107 CYS A CA 1
ATOM 857 C C . CYS A 1 107 ? -15.675 -1.421 2.391 1.00 88.81 107 CYS A C 1
ATOM 859 O O . CYS A 1 107 ? -16.395 -1.982 3.212 1.00 88.81 107 CYS A O 1
ATOM 861 N N . HIS A 1 108 ? -15.955 -0.185 1.965 1.00 75.25 108 HIS A N 1
ATOM 862 C CA . HIS A 1 108 ? -17.202 0.495 2.314 1.00 75.25 108 HIS A CA 1
ATOM 863 C C . HIS A 1 108 ? -18.402 -0.045 1.527 1.00 75.25 108 HIS A C 1
ATOM 865 O O . HIS A 1 108 ? -19.530 0.011 2.018 1.00 75.25 108 HIS A O 1
ATOM 871 N N . ALA A 1 109 ? -18.178 -0.570 0.319 1.00 59.22 109 ALA A N 1
ATOM 872 C CA . ALA A 1 109 ? -19.245 -1.055 -0.556 1.00 59.22 109 ALA A CA 1
ATOM 873 C C . ALA A 1 109 ? -19.885 -2.378 -0.086 1.00 59.22 109 ALA A C 1
ATOM 875 O O . ALA A 1 109 ? -21.003 -2.684 -0.491 1.00 59.22 109 ALA A O 1
ATOM 876 N N . THR A 1 110 ? -19.224 -3.138 0.791 1.00 52.59 110 THR A N 1
ATOM 877 C CA . THR A 1 110 ? -19.675 -4.455 1.275 1.00 52.59 110 THR A CA 1
ATOM 878 C C . THR A 1 110 ? -20.697 -4.406 2.417 1.00 52.59 110 THR A C 1
ATOM 880 O O . THR A 1 110 ? -21.240 -5.443 2.770 1.00 52.59 110 THR A O 1
ATOM 883 N N . ASN A 1 111 ? -21.045 -3.226 2.949 1.00 45.66 111 ASN A N 1
ATOM 884 C CA . ASN A 1 111 ? -22.114 -3.059 3.956 1.00 45.66 111 ASN A CA 1
ATOM 885 C C . ASN A 1 111 ? -23.517 -2.822 3.354 1.00 45.66 111 ASN A C 1
ATOM 887 O O . ASN A 1 111 ? -24.419 -2.339 4.037 1.00 45.66 111 ASN A O 1
ATOM 891 N N . LYS A 1 112 ? -23.715 -3.137 2.070 1.00 38.00 112 LYS A N 1
ATOM 892 C CA . LYS A 1 112 ? -25.041 -3.220 1.443 1.00 38.00 112 LYS A CA 1
ATOM 893 C C . LYS A 1 112 ? -25.322 -4.668 1.033 1.00 38.00 112 LYS A C 1
ATOM 895 O O . LYS A 1 112 ? -25.216 -5.001 -0.145 1.00 38.00 112 LYS A O 1
ATOM 900 N N . SER A 1 113 ? -25.683 -5.512 1.994 1.00 34.84 113 SER A N 1
ATOM 901 C CA . SER A 1 113 ? -26.438 -6.747 1.742 1.00 34.84 113 SER A CA 1
ATOM 902 C C . SER A 1 113 ? -27.430 -6.976 2.866 1.00 34.84 113 SER A C 1
ATOM 904 O O . SER A 1 113 ? -26.950 -7.050 4.019 1.00 34.84 113 SER A O 1
#

Radius of gyration: 18.44 Å; chains: 1; bounding box: 73×22×37 Å

Foldseek 3Di:
DPPPPVVPPVVVVLVVLQDDLPCPCVLLVPDDQPDAPVNNVVSLVVSVWDWDADPVQQWIWTGDRAKIWIFHADPVRTTAWIKIWHWDADDSRPDIDTDDIDTPDGPVVVPPD

Organism: NCBI:txid137584

Secondary structure (DSSP, 8-state):
---SGGGGSHHHHHHGGG---TTHHHHHTT--TT--HHHHHHHHHHTT-EEEEETTTTEEEEEETTEEEEEEE-TTS-EEEEEEE-EEEEGGGTEEEEPPPEEEEESSGGG--

pLDDT: mean 80.74, std 16.25, range [34.84, 95.94]

Sequence (113 aa):
MPKQLLLLILPILLFSCYNKWQELDLYAGKISCDDSKTMIIRRAASYQADVLFDDATGSVQVSKGVETVVIQFNKQDKITQVSVFEIEVTFFGLHRRQLTPYILLNCHATNKS